Protein AF-A0A2G2Y0G0-F1 (afdb_monomer_lite)

Sequence (172 aa):
MKALLPSSSQIPPWLITRRHLCTCSTSYSGPYANVVFNGLVNCGKAIDFELKNPHVFNFLINSCVKAGRLNDAIDCFNGILERGIMPCVPIVNKLLKTLVRQDMIGVARDLYTDVVSRGIDSYDCGTVRILMSACVREGKMEESVKLFEEGGLSLMQDCIDFVFTLLVKSTI

Structure (mmCIF, N/CA/C/O backbone):
data_AF-A0A2G2Y0G0-F1
#
_entry.id   AF-A0A2G2Y0G0-F1
#
loop_
_atom_site.group_PDB
_atom_site.id
_atom_site.type_symbol
_atom_site.label_atom_id
_atom_site.label_alt_id
_atom_site.label_comp_id
_atom_site.label_asym_id
_atom_site.label_entity_id
_atom_site.label_seq_id
_atom_site.pdbx_PDB_ins_code
_atom_site.Cartn_x
_atom_site.Cartn_y
_atom_site.Cartn_z
_atom_site.occupancy
_atom_site.B_iso_or_equiv
_atom_site.auth_seq_id
_atom_site.auth_comp_id
_atom_site.auth_asym_id
_atom_site.auth_atom_id
_atom_site.pdbx_PDB_model_num
ATOM 1 N N . MET A 1 1 ? 36.759 29.460 -16.461 1.00 37.59 1 MET A N 1
ATOM 2 C CA . MET A 1 1 ? 36.534 28.032 -16.773 1.00 37.59 1 MET A CA 1
ATOM 3 C C . MET A 1 1 ? 35.056 27.708 -16.577 1.00 37.59 1 MET A C 1
ATOM 5 O O . MET A 1 1 ? 34.627 27.522 -15.448 1.00 37.59 1 MET A O 1
ATOM 9 N N . LYS A 1 2 ? 34.251 27.733 -17.650 1.00 38.47 2 LYS A N 1
ATOM 10 C CA . LYS A 1 2 ? 32.856 27.263 -17.617 1.00 38.47 2 LYS A CA 1
ATOM 11 C C . LYS A 1 2 ? 32.886 25.743 -17.767 1.00 38.47 2 LYS A C 1
ATOM 13 O O . LYS A 1 2 ? 33.335 25.256 -18.800 1.00 38.47 2 LYS A O 1
ATOM 18 N N . ALA A 1 3 ? 32.459 25.011 -16.742 1.00 41.34 3 ALA A N 1
ATOM 19 C CA . ALA A 1 3 ? 32.261 23.572 -16.848 1.00 41.34 3 ALA A CA 1
ATOM 20 C C . ALA A 1 3 ? 31.077 23.320 -17.793 1.00 41.34 3 ALA A C 1
ATOM 22 O O . ALA A 1 3 ? 29.938 23.669 -17.483 1.00 41.34 3 ALA A O 1
ATOM 23 N N . LEU A 1 4 ? 31.374 22.784 -18.975 1.00 44.28 4 LEU A N 1
ATOM 24 C CA . LEU A 1 4 ? 30.381 22.300 -19.926 1.00 44.28 4 LEU A CA 1
ATOM 25 C C . LEU A 1 4 ? 29.653 21.116 -19.277 1.00 44.28 4 LEU A C 1
ATOM 27 O O . LEU A 1 4 ? 30.275 20.111 -18.938 1.00 44.28 4 LEU A O 1
ATOM 31 N N . LEU A 1 5 ? 28.344 21.256 -19.066 1.00 46.81 5 LEU A N 1
ATOM 32 C CA . LEU A 1 5 ? 27.488 20.134 -18.684 1.00 46.81 5 LEU A CA 1
ATOM 33 C C . LEU A 1 5 ? 27.524 19.091 -19.818 1.00 46.81 5 LEU A C 1
ATOM 35 O O . LEU A 1 5 ? 27.413 19.484 -20.982 1.00 46.81 5 LEU A O 1
ATOM 39 N N . PRO A 1 6 ? 27.688 17.790 -19.517 1.00 41.22 6 PRO A N 1
ATOM 40 C CA . PRO A 1 6 ? 27.746 16.767 -20.551 1.00 41.22 6 PRO A CA 1
ATOM 41 C C . PRO A 1 6 ? 26.393 16.651 -21.261 1.00 41.22 6 PRO A C 1
ATOM 43 O O . PRO A 1 6 ? 25.331 16.777 -20.645 1.00 41.22 6 PRO A O 1
ATOM 46 N N . SER A 1 7 ? 26.450 16.424 -22.572 1.00 51.31 7 SER A N 1
ATOM 47 C CA . SER A 1 7 ? 25.297 16.202 -23.439 1.00 51.31 7 SER A CA 1
ATOM 48 C C . SER A 1 7 ? 24.452 15.014 -22.962 1.00 51.31 7 SER A C 1
ATOM 50 O O . SER A 1 7 ? 24.949 14.039 -22.394 1.00 51.31 7 SER A O 1
ATOM 52 N N . SER A 1 8 ? 23.143 15.101 -23.206 1.00 50.47 8 SER A N 1
ATOM 53 C CA . SER A 1 8 ? 22.085 14.191 -22.733 1.00 50.47 8 SER A CA 1
ATOM 54 C C . SER A 1 8 ? 22.250 12.710 -23.115 1.00 50.47 8 SER A C 1
ATOM 56 O O . SER A 1 8 ? 21.506 11.875 -22.610 1.00 50.47 8 SER A O 1
ATOM 58 N N . SER A 1 9 ? 23.229 12.366 -23.953 1.00 51.16 9 SER A N 1
ATOM 59 C CA . SER A 1 9 ? 23.526 11.015 -24.438 1.00 51.16 9 SER A CA 1
ATOM 60 C C . SER A 1 9 ? 24.576 10.239 -23.623 1.00 51.16 9 SER A C 1
ATOM 62 O O . SER A 1 9 ? 24.807 9.070 -23.917 1.00 51.16 9 SER A O 1
ATOM 64 N N . GLN A 1 10 ? 25.201 10.833 -22.595 1.00 53.47 10 GLN A N 1
ATOM 65 C CA . GLN A 1 10 ? 26.246 10.178 -21.775 1.00 53.47 10 GLN A CA 1
ATOM 66 C C . GLN A 1 10 ? 25.838 9.863 -20.330 1.00 53.47 10 GLN A C 1
ATOM 68 O O . GLN A 1 10 ? 26.645 9.354 -19.551 1.00 53.47 10 GLN A O 1
ATOM 73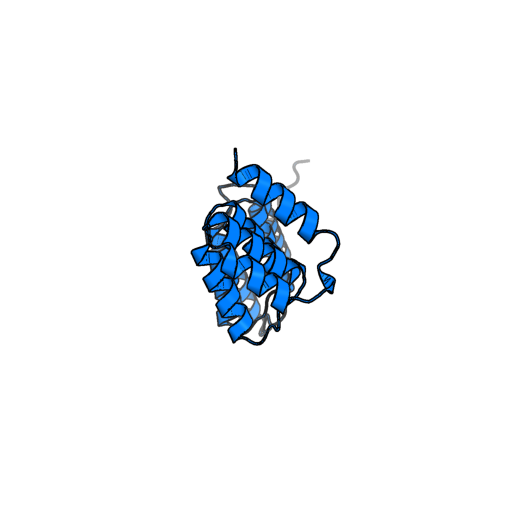 N N . ILE A 1 11 ? 24.603 10.164 -19.933 1.00 55.03 11 ILE A N 1
ATOM 74 C CA . ILE A 1 11 ? 24.155 9.913 -18.563 1.00 55.03 11 ILE A CA 1
ATOM 75 C C . ILE A 1 11 ? 23.748 8.433 -18.456 1.00 55.03 11 ILE A C 1
ATOM 77 O O . ILE A 1 11 ? 22.845 8.012 -19.180 1.00 55.03 11 ILE A O 1
ATOM 81 N N . PRO A 1 12 ? 24.369 7.632 -17.567 1.00 51.88 12 PRO A N 1
ATOM 82 C CA . PRO A 1 12 ? 24.016 6.226 -17.421 1.00 51.88 12 PRO A CA 1
ATOM 83 C C . PRO A 1 12 ? 22.522 6.065 -17.101 1.00 51.88 12 PRO A C 1
ATOM 85 O O . PRO A 1 12 ? 22.018 6.816 -16.256 1.00 51.88 12 PRO A O 1
ATOM 88 N N . PRO A 1 13 ? 21.815 5.074 -17.680 1.00 56.69 13 PRO A N 1
ATOM 89 C CA . PRO A 1 13 ? 20.386 4.873 -17.431 1.00 56.69 13 PRO A CA 1
ATOM 90 C C . PRO A 1 13 ? 20.042 4.779 -15.939 1.00 56.69 13 PRO A C 1
ATOM 92 O O . PRO A 1 13 ? 19.065 5.369 -15.491 1.00 56.69 13 PRO A O 1
ATOM 95 N N . TRP A 1 14 ? 20.896 4.145 -15.127 1.00 56.03 14 TRP A N 1
ATOM 96 C CA . TRP A 1 14 ? 20.713 4.071 -13.673 1.00 56.03 14 TRP A CA 1
ATOM 97 C C . TRP A 1 14 ? 20.802 5.438 -12.975 1.00 56.03 14 TRP A C 1
ATOM 99 O O . TRP A 1 14 ? 20.140 5.648 -11.963 1.00 56.03 14 TRP A O 1
ATOM 109 N N . LEU A 1 15 ? 21.576 6.391 -13.507 1.00 52.78 15 LEU A N 1
ATOM 110 C CA . LEU A 1 15 ? 21.726 7.739 -12.955 1.00 52.78 15 LEU A CA 1
ATOM 111 C C . LEU A 1 15 ? 20.541 8.638 -13.342 1.00 52.78 15 LEU A C 1
ATOM 113 O O . LEU A 1 15 ? 20.115 9.452 -12.523 1.00 52.78 15 LEU A O 1
ATOM 117 N N . ILE A 1 16 ? 19.981 8.445 -14.542 1.00 63.56 16 ILE A N 1
ATOM 118 C CA . ILE A 1 16 ? 18.713 9.050 -14.987 1.00 63.56 16 ILE A CA 1
ATOM 119 C C . ILE A 1 16 ? 17.571 8.533 -14.108 1.00 63.56 16 ILE A C 1
ATOM 121 O O . ILE A 1 16 ? 16.872 9.322 -13.474 1.00 63.56 16 ILE A O 1
ATOM 125 N N . THR A 1 17 ? 17.458 7.212 -13.965 1.00 60.56 17 THR A N 1
ATOM 126 C CA . THR A 1 17 ? 16.489 6.554 -13.081 1.00 60.56 17 THR A CA 1
ATOM 127 C C . THR A 1 17 ? 16.640 7.030 -11.638 1.00 60.56 17 THR A C 1
ATOM 129 O O . THR A 1 17 ? 15.653 7.413 -11.020 1.00 60.56 17 THR A O 1
ATOM 132 N N . ARG A 1 18 ? 17.866 7.121 -11.103 1.00 56.78 18 ARG A N 1
ATOM 133 C CA . ARG A 1 18 ? 18.123 7.662 -9.757 1.00 56.78 18 ARG A CA 1
ATOM 134 C C . ARG A 1 18 ? 17.698 9.125 -9.631 1.00 56.78 18 ARG A C 1
ATOM 136 O O 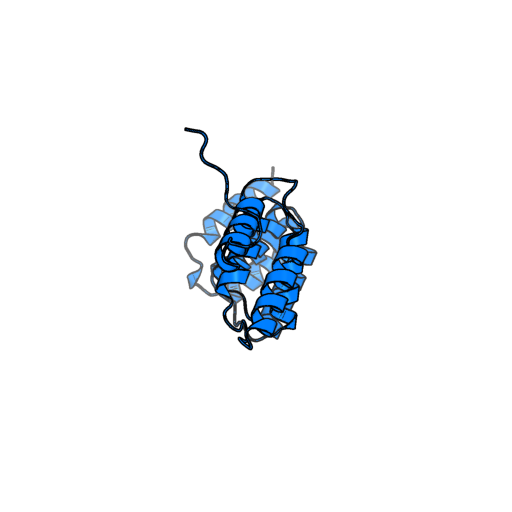. ARG A 1 18 ? 17.127 9.498 -8.613 1.00 56.78 18 ARG A O 1
ATOM 143 N N . ARG A 1 19 ? 17.941 9.955 -10.653 1.00 57.09 19 ARG A N 1
ATOM 144 C CA . ARG A 1 19 ? 17.485 11.355 -10.683 1.00 57.09 19 ARG A CA 1
ATOM 145 C C . ARG A 1 19 ? 15.960 11.452 -10.673 1.00 57.09 19 ARG A C 1
ATOM 147 O O . ARG A 1 19 ? 15.438 12.233 -9.886 1.00 57.09 19 ARG A O 1
ATOM 154 N N . HIS A 1 20 ? 15.262 10.644 -11.471 1.00 59.38 20 HIS A N 1
ATOM 155 C CA . HIS A 1 20 ? 13.795 10.598 -11.487 1.00 59.38 20 HIS A CA 1
ATOM 156 C C . HIS A 1 20 ? 13.202 10.048 -10.181 1.00 59.38 20 HIS A C 1
ATOM 158 O O . HIS A 1 20 ? 12.191 10.548 -9.691 1.00 59.38 20 HIS A O 1
ATOM 164 N N . LEU A 1 21 ? 13.858 9.060 -9.570 1.00 57.78 21 LEU A N 1
ATOM 165 C CA . LEU A 1 21 ? 13.495 8.546 -8.251 1.00 57.78 21 LEU A CA 1
ATOM 166 C C . LEU A 1 21 ? 13.687 9.613 -7.159 1.00 57.78 21 LEU A C 1
ATOM 168 O O . LEU A 1 21 ? 12.832 9.764 -6.290 1.00 57.78 21 LEU A O 1
ATOM 172 N N . CYS A 1 22 ? 14.760 10.407 -7.229 1.00 51.00 22 CYS A N 1
ATOM 173 C CA . CYS A 1 22 ? 14.981 11.535 -6.324 1.00 51.00 22 CYS A CA 1
ATOM 174 C C . CYS A 1 22 ? 13.983 12.683 -6.545 1.00 51.00 22 CYS A C 1
ATOM 176 O O . CYS A 1 22 ? 13.551 13.286 -5.567 1.00 51.00 22 CYS A O 1
ATOM 178 N N . THR A 1 23 ? 13.556 12.987 -7.773 1.00 52.78 23 THR A N 1
ATOM 179 C CA . THR A 1 23 ? 12.550 14.044 -8.000 1.00 52.78 23 THR A CA 1
ATOM 180 C C . THR A 1 23 ? 11.156 13.658 -7.503 1.00 52.78 23 THR A C 1
ATOM 182 O O . THR A 1 23 ? 10.407 14.537 -7.078 1.00 52.78 23 THR A O 1
ATOM 185 N N . CYS A 1 24 ? 10.832 12.360 -7.435 1.00 51.78 24 CYS A N 1
ATOM 186 C CA . CYS A 1 24 ? 9.621 11.870 -6.762 1.00 51.78 24 CYS A CA 1
ATOM 187 C C . CYS A 1 24 ? 9.619 12.143 -5.246 1.00 51.78 24 CYS A C 1
ATOM 189 O O . CYS A 1 24 ? 8.556 12.138 -4.633 1.00 51.78 24 CYS A O 1
ATOM 191 N N . SER A 1 25 ? 10.786 12.397 -4.642 1.00 49.31 25 SER A N 1
ATOM 192 C CA . SER A 1 25 ? 10.916 12.678 -3.207 1.00 49.31 25 SER A CA 1
ATOM 193 C C . SER A 1 25 ? 10.821 14.162 -2.832 1.00 49.31 25 SER A C 1
ATOM 195 O O . SER A 1 25 ? 10.740 14.465 -1.644 1.00 49.31 25 SER A O 1
ATOM 197 N N . THR A 1 26 ? 10.820 15.089 -3.803 1.00 49.81 26 THR A N 1
ATOM 198 C CA . THR A 1 26 ? 11.006 16.527 -3.517 1.00 49.81 26 THR A CA 1
ATOM 199 C C . THR A 1 26 ? 10.045 17.504 -4.202 1.00 49.81 26 THR A C 1
ATOM 201 O O . THR A 1 26 ? 10.183 18.700 -3.965 1.00 49.81 26 THR A O 1
ATOM 204 N N . SER A 1 27 ? 9.053 17.092 -5.008 1.00 47.66 27 SER A N 1
ATOM 205 C CA . SER A 1 27 ? 8.132 18.084 -5.608 1.00 47.66 27 SER A CA 1
ATOM 206 C C . SER A 1 27 ? 6.778 17.543 -6.085 1.00 47.66 27 SER A C 1
ATOM 208 O O . SER A 1 27 ? 6.685 16.456 -6.650 1.00 47.66 27 SER A O 1
ATOM 210 N N . TYR A 1 28 ? 5.741 18.378 -5.936 1.00 48.69 28 TYR A N 1
ATOM 211 C CA . TYR A 1 28 ? 4.369 18.212 -6.457 1.00 48.69 28 TYR A CA 1
ATOM 212 C C . TYR A 1 28 ? 4.304 18.134 -8.006 1.00 48.69 28 TYR A C 1
ATOM 214 O O . TYR A 1 28 ? 3.251 17.881 -8.574 1.00 48.69 28 TYR A O 1
ATOM 222 N N . SER A 1 29 ? 5.440 18.342 -8.689 1.00 52.75 29 SER A N 1
ATOM 223 C CA . SER A 1 29 ? 5.598 18.435 -10.151 1.00 52.75 29 SER A CA 1
ATOM 224 C C . SER A 1 29 ? 6.630 17.431 -10.713 1.00 52.75 29 SER A C 1
ATOM 226 O O . SER A 1 29 ? 7.165 17.625 -11.807 1.00 52.75 29 SER A O 1
ATOM 228 N N . GLY A 1 30 ? 6.975 16.376 -9.966 1.00 54.66 30 GLY A N 1
ATOM 229 C CA . GLY A 1 30 ? 7.774 15.265 -10.503 1.00 54.66 30 GLY A CA 1
ATOM 230 C C . GLY A 1 30 ? 6.984 14.439 -11.533 1.00 54.66 30 GLY A C 1
ATOM 231 O O . GLY A 1 30 ? 5.755 14.514 -11.543 1.00 54.66 30 GLY A O 1
ATOM 232 N N . PRO A 1 31 ? 7.641 13.625 -12.388 1.00 57.59 31 PRO A N 1
ATOM 233 C CA . PRO A 1 31 ? 6.924 12.733 -13.297 1.00 57.59 31 PRO A CA 1
ATOM 234 C C . PRO A 1 31 ? 5.937 11.850 -12.521 1.00 57.59 31 PRO A C 1
ATOM 236 O O . PRO A 1 31 ? 6.176 11.477 -11.362 1.00 57.59 31 PRO A O 1
ATOM 239 N N . TYR A 1 32 ? 4.804 11.543 -13.153 1.00 65.25 32 TYR A N 1
ATOM 240 C CA . TYR A 1 32 ? 3.818 10.618 -12.607 1.00 65.25 32 TYR A CA 1
ATOM 241 C C . TYR A 1 32 ? 4.507 9.297 -12.244 1.00 65.25 32 TYR A C 1
ATOM 243 O O . TYR A 1 32 ? 5.401 8.846 -12.969 1.00 65.25 32 TYR A O 1
ATOM 251 N N . ALA A 1 33 ? 4.186 8.713 -11.088 1.00 66.12 33 ALA A N 1
ATOM 252 C CA . ALA A 1 33 ? 4.941 7.552 -10.618 1.00 66.12 33 ALA A CA 1
ATOM 253 C C . ALA A 1 33 ? 4.798 6.373 -11.588 1.00 66.12 33 ALA A C 1
ATOM 255 O O . ALA A 1 33 ? 5.752 5.624 -11.776 1.00 66.12 33 ALA A O 1
ATOM 256 N N . ASN A 1 34 ? 3.677 6.305 -12.311 1.00 67.31 34 ASN A N 1
ATOM 257 C CA . ASN A 1 34 ? 3.458 5.400 -13.437 1.00 67.31 34 ASN A CA 1
ATOM 258 C C . ASN A 1 34 ? 4.489 5.565 -14.583 1.00 67.31 34 ASN A C 1
ATOM 260 O O . ASN A 1 34 ? 4.870 4.572 -15.191 1.00 67.31 34 ASN A O 1
ATOM 264 N N . VAL A 1 35 ? 4.996 6.769 -14.876 1.00 70.69 35 VAL A N 1
ATOM 265 C CA . VAL A 1 35 ? 6.021 7.012 -15.908 1.00 70.69 35 VAL A CA 1
ATOM 266 C C . VAL A 1 35 ? 7.352 6.430 -15.458 1.00 70.69 35 VAL A C 1
ATOM 268 O O . VAL A 1 35 ? 8.022 5.744 -16.228 1.00 70.69 35 VAL A O 1
ATOM 271 N N . VAL A 1 36 ? 7.721 6.654 -14.194 1.00 69.50 36 VAL A N 1
ATOM 272 C CA . VAL A 1 36 ? 8.939 6.075 -13.607 1.00 69.50 36 VAL A CA 1
ATOM 273 C C . VAL A 1 36 ? 8.810 4.557 -13.521 1.00 69.50 36 VAL A C 1
ATOM 275 O O . VAL A 1 36 ? 9.737 3.834 -13.873 1.00 69.50 36 VAL A O 1
ATOM 278 N N . PHE A 1 37 ? 7.640 4.071 -13.124 1.00 75.31 37 PHE A N 1
ATOM 279 C CA . PHE A 1 37 ? 7.302 2.660 -13.048 1.00 75.31 37 PHE A CA 1
ATOM 280 C C . PHE A 1 37 ? 7.393 1.964 -14.411 1.00 75.31 37 PHE A C 1
ATOM 282 O O . PHE A 1 37 ? 8.098 0.968 -14.551 1.00 75.31 37 PHE A O 1
ATOM 289 N N . ASN A 1 38 ? 6.742 2.511 -15.437 1.00 75.62 38 ASN A N 1
ATOM 290 C CA . ASN A 1 38 ? 6.777 1.977 -16.796 1.00 75.62 38 ASN A CA 1
ATOM 291 C C . ASN A 1 38 ? 8.182 2.070 -17.395 1.00 75.62 38 ASN A C 1
ATOM 293 O O . ASN A 1 38 ? 8.639 1.121 -18.028 1.00 75.62 38 ASN A O 1
ATOM 297 N N . GLY A 1 39 ? 8.899 3.167 -17.138 1.00 74.62 39 GLY A N 1
ATOM 298 C CA . GLY A 1 39 ? 10.298 3.324 -17.527 1.00 74.62 39 GLY A CA 1
ATOM 299 C C . GLY A 1 39 ? 11.187 2.235 -16.928 1.00 74.62 39 GLY A C 1
ATOM 300 O O . GLY A 1 39 ? 11.928 1.585 -17.658 1.00 74.62 39 GLY A O 1
ATOM 301 N N . LEU A 1 40 ? 11.065 1.969 -15.624 1.00 73.44 40 LEU A N 1
ATOM 302 C CA . LEU A 1 40 ? 11.799 0.896 -14.944 1.00 73.44 40 LEU A CA 1
ATOM 303 C C . LEU A 1 40 ? 11.537 -0.468 -15.582 1.00 73.44 40 LEU A C 1
ATOM 305 O O . LEU A 1 40 ? 12.465 -1.232 -15.827 1.00 73.44 40 LEU A O 1
ATOM 309 N N . VAL A 1 41 ? 10.281 -0.756 -15.890 1.00 73.50 41 VAL A N 1
ATOM 310 C CA . VAL A 1 41 ? 9.849 -2.055 -16.419 1.00 73.50 41 VAL A CA 1
ATOM 311 C C . VAL A 1 41 ? 10.335 -2.268 -17.834 1.00 73.50 41 VAL A C 1
ATOM 313 O O . VAL A 1 41 ? 10.838 -3.340 -18.159 1.00 73.50 41 VAL A O 1
ATOM 316 N N . ASN A 1 42 ? 10.214 -1.236 -18.664 1.00 74.12 42 ASN A N 1
ATOM 317 C CA . ASN A 1 42 ? 10.705 -1.260 -20.031 1.00 74.12 42 ASN A CA 1
ATOM 318 C C . ASN A 1 42 ? 12.230 -1.396 -20.054 1.00 74.12 42 ASN A C 1
ATOM 320 O O . ASN A 1 42 ? 12.747 -2.186 -20.837 1.00 74.12 42 ASN A O 1
ATOM 324 N N . CYS A 1 43 ? 12.940 -0.708 -19.151 1.00 66.94 43 CYS A N 1
ATOM 325 C CA . CYS A 1 43 ? 14.380 -0.884 -18.975 1.00 66.94 43 CYS A CA 1
ATOM 326 C C . CYS A 1 43 ? 14.736 -2.323 -18.585 1.00 66.94 43 CYS A C 1
ATOM 328 O O . CYS A 1 43 ? 15.642 -2.876 -19.190 1.00 66.94 43 CYS A O 1
ATOM 330 N N . GLY A 1 44 ? 14.023 -2.936 -17.630 1.00 66.06 44 GLY A N 1
ATOM 331 C CA . GLY A 1 44 ? 14.248 -4.332 -17.230 1.00 66.06 44 GLY A CA 1
ATOM 332 C C . GLY A 1 44 ? 14.062 -5.314 -18.389 1.00 66.06 44 GLY A C 1
ATOM 333 O O . GLY A 1 44 ? 14.940 -6.128 -18.657 1.00 66.06 44 GLY A O 1
ATOM 334 N N . LYS A 1 45 ? 12.973 -5.163 -19.153 1.00 70.69 45 LYS A N 1
ATOM 335 C CA . LYS A 1 45 ? 12.730 -5.963 -20.365 1.00 70.69 45 LYS A CA 1
ATOM 336 C C . LYS A 1 45 ? 13.824 -5.782 -21.421 1.00 70.69 45 LYS A C 1
ATOM 338 O O . LYS A 1 45 ? 14.240 -6.755 -22.033 1.00 70.69 45 LYS A O 1
ATOM 343 N N . ALA A 1 46 ? 14.298 -4.552 -21.634 1.00 67.44 46 ALA A N 1
ATOM 344 C CA . ALA A 1 46 ? 15.302 -4.243 -22.655 1.00 67.44 46 ALA A CA 1
ATOM 345 C C . ALA A 1 46 ? 16.683 -4.863 -22.379 1.00 67.44 46 ALA A C 1
ATOM 347 O O . ALA A 1 46 ? 17.472 -5.018 -23.306 1.00 67.44 46 ALA A O 1
ATOM 348 N N . ILE A 1 47 ? 16.976 -5.208 -21.123 1.00 68.94 47 ILE A N 1
ATOM 349 C CA . ILE A 1 47 ? 18.224 -5.870 -20.716 1.00 68.94 47 ILE A CA 1
ATOM 350 C C . ILE A 1 47 ? 18.022 -7.361 -20.391 1.00 68.94 47 ILE A C 1
ATOM 352 O O . ILE A 1 47 ? 18.885 -7.954 -19.751 1.00 68.94 47 ILE A O 1
ATOM 356 N N . ASP A 1 48 ? 16.881 -7.938 -20.793 1.00 60.59 48 ASP A N 1
ATOM 357 C CA . ASP A 1 48 ? 16.454 -9.318 -20.496 1.00 60.59 48 ASP A CA 1
ATOM 358 C C . ASP A 1 48 ? 16.553 -9.678 -18.999 1.00 60.59 48 ASP A C 1
ATOM 360 O O . ASP A 1 48 ? 16.837 -10.804 -18.594 1.00 60.59 48 ASP A O 1
ATOM 364 N N . PHE A 1 49 ? 16.346 -8.671 -18.144 1.00 60.88 49 PHE A N 1
ATOM 365 C CA . PHE A 1 49 ? 16.393 -8.798 -16.696 1.00 60.88 49 PHE A CA 1
ATOM 366 C C . PHE A 1 49 ? 14.978 -8.679 -16.148 1.00 60.88 49 PHE A C 1
ATOM 368 O O . PHE A 1 49 ? 14.399 -7.589 -16.063 1.00 60.88 49 PHE A O 1
ATOM 375 N N . GLU A 1 50 ? 14.409 -9.806 -15.732 1.00 60.75 50 GLU A N 1
ATOM 376 C CA . GLU A 1 50 ? 13.155 -9.786 -14.994 1.00 60.75 50 GLU A CA 1
ATOM 377 C C . GLU A 1 50 ? 13.367 -9.064 -13.658 1.00 60.75 50 GLU A C 1
ATOM 379 O O . GLU A 1 50 ? 14.058 -9.548 -12.758 1.00 60.75 50 GLU A O 1
ATOM 384 N N . LEU A 1 51 ? 12.739 -7.895 -13.510 1.00 65.62 51 LEU A N 1
ATOM 385 C CA . LEU A 1 51 ? 12.669 -7.140 -12.259 1.00 65.62 51 LEU A CA 1
ATOM 386 C C . LEU A 1 51 ? 11.787 -7.880 -11.238 1.00 65.62 51 LEU A C 1
ATOM 388 O O . LEU A 1 51 ? 10.734 -7.392 -10.853 1.00 65.62 51 LEU A O 1
ATOM 392 N N . LYS A 1 52 ? 12.211 -9.065 -10.790 1.00 67.88 52 LYS A N 1
ATOM 393 C CA . LYS A 1 52 ? 11.535 -9.852 -9.744 1.00 67.88 52 LYS A CA 1
ATOM 394 C C . LYS A 1 52 ? 11.749 -9.279 -8.347 1.00 67.88 52 LYS A C 1
ATOM 396 O O . LYS A 1 52 ? 11.035 -9.632 -7.415 1.00 67.88 52 LYS A O 1
ATOM 401 N N . ASN A 1 53 ? 12.748 -8.411 -8.183 1.00 75.06 53 ASN A N 1
ATOM 402 C CA . ASN A 1 53 ? 13.086 -7.845 -6.888 1.00 75.06 53 ASN A CA 1
ATOM 403 C C . ASN A 1 53 ? 12.213 -6.607 -6.571 1.00 75.06 53 ASN A C 1
ATOM 405 O O . ASN A 1 53 ? 12.248 -5.629 -7.326 1.00 75.06 53 ASN A O 1
ATOM 409 N N . PRO A 1 54 ? 11.493 -6.586 -5.432 1.00 81.38 54 PRO A N 1
ATOM 410 C CA . PRO A 1 54 ? 10.595 -5.490 -5.091 1.00 81.38 54 PRO A CA 1
ATOM 411 C C . PRO A 1 54 ? 11.312 -4.216 -4.618 1.00 81.38 54 PRO A C 1
ATOM 413 O O . PRO A 1 54 ? 10.656 -3.191 -4.478 1.00 81.38 54 PRO A O 1
ATOM 416 N N . HIS A 1 55 ? 12.628 -4.213 -4.356 1.00 82.75 55 HIS A N 1
ATOM 417 C CA . HIS A 1 55 ? 13.328 -3.086 -3.714 1.00 82.75 55 HIS A CA 1
ATOM 418 C C . HIS A 1 55 ? 13.144 -1.739 -4.423 1.00 82.75 55 HIS A C 1
ATOM 420 O O . HIS A 1 55 ? 12.895 -0.731 -3.759 1.00 82.75 55 HIS A O 1
ATOM 426 N N . VAL A 1 56 ? 13.245 -1.706 -5.753 1.00 79.19 56 VAL A N 1
ATOM 427 C CA . VAL A 1 56 ? 13.120 -0.453 -6.517 1.00 79.19 56 VAL A CA 1
ATOM 428 C C . VAL A 1 56 ? 11.685 0.077 -6.457 1.00 79.19 56 VAL A C 1
ATOM 430 O O . VAL A 1 56 ? 11.466 1.275 -6.278 1.00 79.19 56 VAL A O 1
ATOM 433 N N . PHE A 1 57 ? 10.702 -0.818 -6.521 1.00 83.75 57 PHE A N 1
ATOM 434 C CA . PHE A 1 57 ? 9.290 -0.464 -6.416 1.00 83.75 57 PHE A CA 1
ATOM 435 C C . PHE A 1 57 ? 8.898 -0.064 -4.991 1.00 83.75 57 PHE A C 1
ATOM 437 O O . PHE A 1 57 ? 8.222 0.940 -4.801 1.00 83.75 57 PHE A O 1
ATOM 444 N N . ASN A 1 58 ? 9.410 -0.767 -3.981 1.00 85.75 58 ASN A N 1
ATOM 445 C CA . ASN A 1 58 ? 9.283 -0.412 -2.569 1.00 85.75 58 ASN A CA 1
ATOM 446 C C . ASN A 1 58 ? 9.810 1.005 -2.305 1.00 85.75 58 ASN A C 1
ATOM 448 O O . ASN A 1 58 ? 9.179 1.782 -1.587 1.00 85.75 58 ASN A O 1
ATOM 452 N N . PHE A 1 59 ? 10.948 1.367 -2.909 1.00 85.12 59 PHE A N 1
ATOM 453 C CA . PHE A 1 59 ? 11.486 2.724 -2.831 1.00 85.12 59 PHE A CA 1
ATOM 454 C C . PHE A 1 59 ? 10.557 3.748 -3.495 1.00 85.12 59 PHE A C 1
ATOM 456 O O . PHE A 1 59 ? 10.311 4.809 -2.914 1.00 85.12 59 PHE A O 1
ATOM 463 N N . LEU A 1 60 ? 10.025 3.438 -4.681 1.00 83.75 60 LEU A N 1
ATOM 464 C CA . LEU A 1 60 ? 9.093 4.309 -5.398 1.00 83.75 60 LEU A CA 1
ATOM 465 C C . LEU A 1 60 ? 7.809 4.543 -4.588 1.00 83.75 60 LEU A C 1
ATOM 467 O O . LEU A 1 60 ? 7.480 5.692 -4.303 1.00 83.75 60 LEU A O 1
ATOM 471 N N . ILE A 1 61 ? 7.163 3.474 -4.110 1.00 88.19 61 ILE A N 1
ATOM 472 C CA . ILE A 1 61 ? 5.956 3.538 -3.270 1.00 88.19 61 ILE A CA 1
ATOM 473 C C . ILE A 1 61 ? 6.227 4.366 -2.012 1.00 88.19 61 ILE A C 1
ATOM 475 O O . ILE A 1 61 ? 5.491 5.303 -1.710 1.00 88.19 61 ILE A O 1
ATOM 479 N N . ASN A 1 62 ? 7.323 4.091 -1.296 1.00 87.06 62 ASN A N 1
ATOM 480 C CA . ASN A 1 62 ? 7.698 4.852 -0.101 1.00 87.06 62 ASN A CA 1
ATOM 481 C C . ASN A 1 62 ? 7.872 6.348 -0.391 1.00 87.06 62 ASN A C 1
ATOM 483 O O . ASN A 1 62 ? 7.523 7.186 0.442 1.00 87.06 62 ASN A O 1
ATOM 487 N N . SER A 1 63 ? 8.444 6.676 -1.549 1.00 85.44 63 SER A N 1
ATOM 488 C CA . SER A 1 63 ? 8.684 8.056 -1.965 1.00 85.44 63 SER A CA 1
ATOM 489 C C . SER A 1 63 ? 7.370 8.765 -2.279 1.00 85.44 63 SER A C 1
ATOM 491 O O . SER A 1 63 ? 7.144 9.854 -1.758 1.00 85.44 63 SER A O 1
ATOM 493 N N . CYS A 1 64 ? 6.464 8.118 -3.017 1.00 85.06 64 CYS A N 1
ATOM 494 C CA . CYS A 1 64 ? 5.118 8.628 -3.289 1.00 85.06 64 CYS A CA 1
ATOM 495 C C . CYS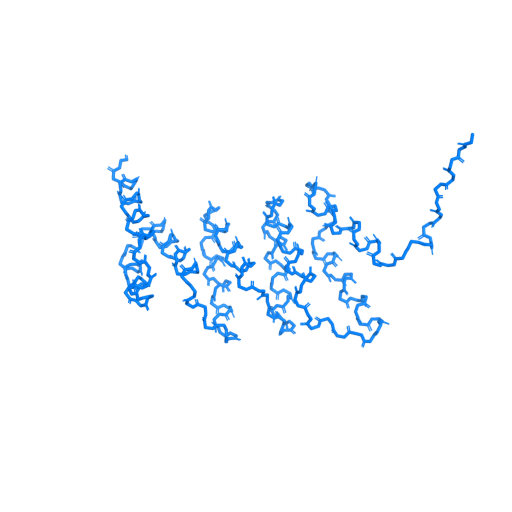 A 1 64 ? 4.319 8.855 -1.998 1.00 85.06 64 CYS A C 1
ATOM 497 O O . CYS A 1 64 ? 3.761 9.934 -1.805 1.00 85.06 64 CYS A O 1
ATOM 499 N N . VAL A 1 65 ? 4.350 7.896 -1.062 1.00 88.69 65 VAL A N 1
ATOM 500 C CA . VAL A 1 65 ? 3.704 8.028 0.256 1.00 88.69 65 VAL A CA 1
ATOM 501 C C . VAL A 1 65 ? 4.271 9.215 1.038 1.00 88.69 65 VAL A C 1
ATOM 503 O O . VAL A 1 65 ? 3.510 9.999 1.599 1.00 88.69 65 VAL A O 1
ATOM 506 N N . LYS A 1 66 ? 5.601 9.390 1.069 1.00 86.62 66 LYS A N 1
ATOM 507 C CA . LYS A 1 66 ? 6.241 10.540 1.737 1.00 86.62 66 LYS A CA 1
ATOM 508 C C . LYS A 1 66 ? 5.873 11.877 1.092 1.00 86.62 66 LYS A C 1
ATOM 510 O O . LYS A 1 66 ? 5.779 12.870 1.802 1.00 86.62 66 LYS A O 1
ATOM 515 N N . ALA A 1 67 ? 5.669 11.895 -0.222 1.00 82.44 67 ALA A N 1
ATOM 516 C CA . ALA A 1 67 ? 5.271 13.079 -0.973 1.00 82.44 67 ALA A CA 1
ATOM 517 C C . ALA A 1 67 ? 3.758 13.374 -0.901 1.00 82.44 67 ALA A C 1
ATOM 519 O O . ALA A 1 67 ? 3.302 14.323 -1.531 1.00 82.44 67 ALA A O 1
ATOM 520 N N . GLY A 1 68 ? 2.967 12.558 -0.188 1.00 85.56 68 GLY A N 1
ATOM 521 C CA . GLY A 1 68 ? 1.504 12.689 -0.135 1.00 85.56 68 GLY A CA 1
ATOM 522 C C . GLY A 1 68 ? 0.799 12.315 -1.445 1.00 85.56 68 GLY A C 1
ATOM 523 O O . GLY A 1 68 ? -0.406 12.509 -1.580 1.00 85.56 68 GLY A O 1
ATOM 524 N N . ARG A 1 69 ? 1.529 11.753 -2.411 1.00 84.75 69 ARG A N 1
ATOM 525 C CA . ARG A 1 69 ? 1.014 11.324 -3.713 1.00 84.75 69 ARG A CA 1
ATOM 526 C C . ARG A 1 69 ? 0.425 9.921 -3.593 1.00 84.75 69 ARG A C 1
ATOM 528 O O . ARG A 1 69 ? 1.028 8.942 -4.028 1.00 84.75 69 ARG A O 1
ATOM 535 N N . LEU A 1 70 ? -0.719 9.813 -2.921 1.00 89.62 70 LEU A N 1
ATOM 536 C CA . LEU A 1 70 ? -1.292 8.514 -2.556 1.00 89.62 70 LEU A CA 1
ATOM 537 C C . LEU A 1 70 ? -1.823 7.732 -3.755 1.00 89.62 70 LEU A C 1
ATOM 539 O O . LEU A 1 70 ? -1.549 6.541 -3.833 1.00 89.62 70 LEU A O 1
ATOM 543 N N . ASN A 1 71 ? -2.472 8.391 -4.717 1.00 88.38 71 ASN A N 1
ATOM 544 C CA . ASN A 1 71 ? -2.943 7.730 -5.942 1.00 88.38 71 ASN A CA 1
ATOM 545 C C . ASN A 1 71 ? -1.777 7.099 -6.714 1.00 88.38 71 ASN A C 1
ATOM 547 O O . ASN A 1 71 ? -1.806 5.919 -7.028 1.00 88.38 71 ASN A O 1
ATOM 551 N N . ASP A 1 72 ? -0.684 7.845 -6.886 1.00 85.69 72 ASP A N 1
ATOM 552 C CA . ASP A 1 72 ? 0.543 7.330 -7.497 1.00 85.69 72 ASP A CA 1
ATOM 553 C C . ASP A 1 72 ? 1.142 6.134 -6.733 1.00 85.69 72 ASP A C 1
ATOM 555 O O . ASP A 1 72 ? 1.681 5.207 -7.340 1.00 85.69 72 ASP A O 1
ATOM 559 N N . ALA A 1 73 ? 1.084 6.158 -5.396 1.00 88.88 73 ALA A N 1
ATOM 560 C CA . ALA A 1 73 ? 1.556 5.054 -4.565 1.00 88.88 73 ALA A CA 1
ATOM 561 C C . ALA A 1 73 ? 0.686 3.798 -4.737 1.00 88.88 73 ALA A C 1
ATOM 563 O O . ALA A 1 73 ? 1.237 2.701 -4.814 1.00 88.88 73 ALA A O 1
ATOM 564 N N . ILE A 1 74 ? -0.637 3.971 -4.820 1.00 90.75 74 ILE A N 1
ATOM 565 C CA . ILE A 1 74 ? -1.615 2.905 -5.075 1.00 90.75 74 ILE A CA 1
ATOM 566 C C . ILE A 1 74 ? -1.395 2.312 -6.471 1.00 90.75 74 ILE A C 1
ATOM 568 O O . ILE A 1 74 ? -1.261 1.100 -6.597 1.00 90.75 74 ILE A O 1
ATOM 572 N N . ASP A 1 75 ? -1.250 3.145 -7.502 1.00 89.00 75 ASP A N 1
ATOM 573 C CA . ASP A 1 75 ? -1.012 2.689 -8.877 1.00 89.00 75 ASP A CA 1
ATOM 574 C C . ASP A 1 75 ? 0.277 1.863 -8.984 1.00 89.00 75 ASP A C 1
ATOM 576 O O . ASP A 1 75 ? 0.308 0.797 -9.602 1.00 89.00 75 ASP A O 1
ATOM 580 N N . CYS A 1 76 ? 1.355 2.323 -8.339 1.00 87.81 76 CYS A N 1
ATOM 581 C CA . CYS A 1 76 ? 2.615 1.580 -8.298 1.00 87.81 76 CYS A CA 1
ATOM 582 C C . CYS A 1 76 ? 2.479 0.250 -7.555 1.00 87.81 76 CYS A C 1
ATOM 584 O O . CYS A 1 76 ? 3.094 -0.738 -7.954 1.00 87.81 76 CYS A O 1
ATOM 586 N N . PHE A 1 77 ? 1.709 0.237 -6.467 1.00 89.44 77 PHE A N 1
ATOM 587 C CA . PHE A 1 77 ? 1.446 -0.953 -5.672 1.00 89.44 77 PHE A CA 1
ATOM 588 C C . PHE A 1 77 ? 0.641 -1.995 -6.462 1.00 89.44 77 PHE A C 1
ATOM 590 O O . PHE A 1 77 ? 1.045 -3.153 -6.548 1.00 89.44 77 PHE A O 1
ATOM 597 N N . ASN A 1 78 ? -0.436 -1.580 -7.123 1.00 88.94 78 ASN A N 1
ATOM 598 C CA . ASN A 1 78 ? -1.244 -2.467 -7.957 1.00 88.94 78 ASN A CA 1
ATOM 599 C C . ASN A 1 78 ? -0.421 -3.017 -9.123 1.00 88.94 78 ASN A C 1
ATOM 601 O O . ASN A 1 78 ? -0.389 -4.226 -9.348 1.00 88.94 78 ASN A O 1
ATOM 605 N N . GLY A 1 79 ? 0.358 -2.160 -9.788 1.00 86.19 79 GLY A N 1
ATOM 606 C CA . GLY A 1 79 ? 1.195 -2.580 -10.905 1.00 86.19 79 GLY A CA 1
ATOM 607 C C . GLY A 1 79 ? 2.273 -3.608 -10.530 1.00 86.19 79 GLY A C 1
ATOM 608 O O . GLY A 1 79 ? 2.672 -4.402 -11.386 1.00 86.19 79 GLY A O 1
ATOM 609 N N . ILE A 1 80 ? 2.809 -3.601 -9.298 1.00 86.06 80 ILE A N 1
ATOM 610 C CA . ILE A 1 80 ? 3.738 -4.667 -8.872 1.00 86.06 80 ILE A CA 1
ATOM 611 C C . ILE A 1 80 ? 3.006 -5.963 -8.549 1.00 86.06 80 ILE A C 1
ATOM 613 O O . ILE A 1 80 ? 3.486 -7.028 -8.943 1.00 86.06 80 ILE A O 1
ATOM 617 N N . LEU A 1 81 ? 1.835 -5.882 -7.913 1.00 85.69 81 LEU A N 1
ATOM 618 C CA . LEU A 1 81 ? 1.021 -7.055 -7.609 1.00 85.69 81 LEU A CA 1
ATOM 619 C C . LEU A 1 81 ? 0.530 -7.750 -8.883 1.00 85.69 81 LEU A C 1
ATOM 621 O O . LEU A 1 81 ? 0.600 -8.975 -8.977 1.00 85.69 81 LEU A O 1
ATOM 625 N N . GLU A 1 82 ? 0.105 -7.001 -9.901 1.00 85.81 82 GLU A N 1
ATOM 626 C CA . GLU A 1 82 ? -0.269 -7.532 -11.222 1.00 85.81 82 GLU A CA 1
ATOM 627 C C . GLU A 1 82 ? 0.856 -8.340 -11.881 1.00 85.81 82 GLU A C 1
ATOM 629 O O . GLU A 1 82 ? 0.600 -9.268 -12.643 1.00 85.81 82 GLU A O 1
ATOM 634 N N . ARG A 1 83 ? 2.113 -8.032 -11.551 1.00 82.31 83 ARG A N 1
ATOM 635 C CA . ARG A 1 83 ? 3.291 -8.760 -12.043 1.00 82.31 83 ARG A CA 1
ATOM 636 C C . ARG A 1 83 ? 3.728 -9.909 -11.143 1.00 82.31 83 ARG A C 1
ATOM 638 O O . ARG A 1 83 ? 4.791 -10.480 -11.368 1.00 82.31 83 ARG A O 1
ATOM 645 N N . GLY A 1 84 ? 2.949 -10.220 -10.111 1.00 82.62 84 GLY A N 1
ATOM 646 C CA . GLY A 1 84 ? 3.293 -11.235 -9.119 1.00 82.62 84 GLY A CA 1
ATOM 647 C C . GLY A 1 84 ? 4.487 -10.852 -8.242 1.00 82.62 84 GLY A C 1
ATOM 648 O O . GLY A 1 84 ? 5.080 -11.723 -7.613 1.00 82.62 84 GLY A O 1
ATOM 649 N N . ILE A 1 85 ? 4.867 -9.570 -8.203 1.00 84.50 85 ILE A N 1
ATOM 650 C CA . ILE A 1 85 ? 5.971 -9.083 -7.374 1.00 84.50 85 ILE A CA 1
ATOM 651 C C . ILE A 1 85 ? 5.393 -8.593 -6.054 1.00 84.50 85 ILE A C 1
ATOM 653 O O . ILE A 1 85 ? 4.609 -7.645 -6.020 1.00 84.50 85 ILE A O 1
ATOM 657 N N . MET A 1 86 ? 5.832 -9.209 -4.960 1.00 83.75 86 MET A N 1
ATOM 658 C CA . MET A 1 86 ? 5.326 -8.873 -3.639 1.00 83.75 86 MET A CA 1
ATOM 659 C C . MET A 1 86 ? 6.110 -7.707 -3.010 1.00 83.75 86 MET A C 1
ATOM 661 O O . MET A 1 86 ? 7.324 -7.832 -2.808 1.00 83.75 86 MET A O 1
ATOM 665 N N . PRO A 1 87 ? 5.467 -6.571 -2.677 1.00 84.88 87 PRO A N 1
ATOM 666 C CA . PRO A 1 87 ? 6.107 -5.522 -1.889 1.00 84.88 87 PRO A CA 1
ATOM 667 C C . PRO A 1 87 ? 6.476 -6.016 -0.487 1.00 84.88 87 PRO A C 1
ATOM 669 O O . PRO A 1 87 ? 5.894 -6.960 0.040 1.00 84.88 87 PRO A O 1
ATOM 672 N N . CYS A 1 88 ? 7.450 -5.362 0.151 1.00 86.19 88 CYS A N 1
ATOM 673 C CA . CYS A 1 88 ? 7.830 -5.759 1.505 1.00 86.19 88 CYS A CA 1
ATOM 674 C C . CYS A 1 88 ? 6.812 -5.257 2.539 1.00 86.19 88 CYS A C 1
ATOM 676 O O . CYS A 1 88 ? 6.320 -4.129 2.446 1.00 86.19 88 CYS A O 1
ATOM 678 N N . VAL A 1 89 ? 6.557 -6.070 3.567 1.00 85.19 89 VAL A N 1
ATOM 679 C CA . VAL A 1 89 ? 5.571 -5.794 4.629 1.00 85.19 89 VAL A CA 1
ATOM 680 C C . VAL A 1 89 ? 5.700 -4.385 5.238 1.00 85.19 89 VAL A C 1
ATOM 682 O O . VAL A 1 89 ? 4.682 -3.700 5.349 1.00 85.19 89 VAL A O 1
ATOM 685 N N . PRO A 1 90 ? 6.907 -3.848 5.532 1.00 86.88 90 PRO A N 1
ATOM 686 C CA . PRO A 1 90 ? 7.030 -2.482 6.050 1.00 86.88 90 PRO A CA 1
ATOM 687 C C . PRO A 1 90 ? 6.471 -1.397 5.117 1.00 86.88 90 PRO A C 1
ATOM 689 O O . PRO A 1 90 ? 5.969 -0.376 5.590 1.00 86.88 90 PRO A O 1
ATOM 692 N N . ILE A 1 91 ? 6.557 -1.592 3.797 1.00 88.25 91 ILE A N 1
ATOM 693 C CA . ILE A 1 91 ? 6.009 -0.657 2.808 1.00 88.25 91 ILE A CA 1
ATOM 694 C C . ILE A 1 91 ? 4.493 -0.774 2.732 1.00 88.25 91 ILE A C 1
ATOM 696 O O . ILE A 1 91 ? 3.826 0.262 2.731 1.00 88.25 91 ILE A O 1
ATOM 700 N N . VAL A 1 92 ? 3.959 -1.999 2.757 1.00 88.88 92 VAL A N 1
ATOM 701 C CA . VAL A 1 92 ? 2.511 -2.245 2.825 1.00 88.88 92 VAL A CA 1
ATOM 702 C C . VAL A 1 92 ? 1.921 -1.573 4.066 1.00 88.88 92 VAL A C 1
ATOM 704 O O . VAL A 1 92 ? 1.047 -0.718 3.948 1.00 88.88 92 VAL A O 1
ATOM 707 N N . ASN A 1 93 ? 2.487 -1.839 5.247 1.00 89.19 93 ASN A N 1
ATOM 708 C CA . ASN A 1 93 ? 2.053 -1.238 6.510 1.00 89.19 93 ASN A CA 1
ATOM 709 C C . ASN A 1 93 ? 2.113 0.289 6.477 1.00 89.19 93 ASN A C 1
ATOM 711 O O . ASN A 1 93 ? 1.224 0.975 6.982 1.00 89.19 93 ASN A O 1
ATOM 715 N N . LYS A 1 94 ? 3.152 0.859 5.861 1.00 91.19 94 LYS A N 1
ATOM 716 C CA . LYS A 1 94 ? 3.264 2.311 5.740 1.00 91.19 94 LYS A CA 1
ATOM 717 C C . LYS A 1 94 ? 2.183 2.905 4.834 1.00 91.19 94 LYS A C 1
ATOM 719 O O . LYS A 1 94 ? 1.619 3.944 5.190 1.00 91.19 94 LYS A O 1
ATOM 724 N N . LEU A 1 95 ? 1.904 2.278 3.691 1.00 92.12 95 LEU A N 1
ATOM 725 C CA . LEU A 1 95 ? 0.847 2.703 2.773 1.00 92.12 95 LEU A CA 1
ATOM 726 C C . LEU A 1 95 ? -0.528 2.605 3.448 1.00 92.12 95 LEU A C 1
ATOM 728 O O . LEU A 1 95 ? -1.211 3.622 3.549 1.00 92.12 95 LEU A O 1
ATOM 732 N N . LEU A 1 96 ? -0.870 1.446 4.024 1.00 91.56 96 LEU A N 1
ATOM 733 C CA . LEU A 1 96 ? -2.128 1.220 4.748 1.00 91.56 96 LEU A CA 1
ATOM 734 C C . LEU A 1 96 ? -2.338 2.242 5.870 1.00 91.56 96 LEU A C 1
ATOM 736 O O . LEU A 1 96 ? -3.368 2.909 5.931 1.00 91.56 96 LEU A O 1
ATOM 740 N N . LYS A 1 97 ? -1.324 2.449 6.720 1.00 90.00 97 LYS A N 1
ATOM 741 C CA . LYS A 1 97 ? -1.383 3.437 7.807 1.00 90.00 97 LYS A CA 1
ATOM 742 C C . LYS A 1 97 ? -1.644 4.850 7.295 1.00 90.00 97 LYS A C 1
ATOM 744 O O . LYS A 1 97 ? -2.284 5.643 7.982 1.00 90.00 97 LYS A O 1
ATOM 749 N N . THR A 1 98 ? -1.110 5.191 6.125 1.00 92.25 98 THR A N 1
ATOM 750 C CA . THR A 1 98 ? -1.271 6.526 5.542 1.00 92.25 98 THR A CA 1
ATOM 751 C C . THR A 1 98 ? -2.664 6.695 4.942 1.00 92.25 98 THR A C 1
ATOM 753 O O . THR A 1 98 ? -3.284 7.724 5.186 1.00 92.25 98 THR A O 1
ATOM 756 N N . LEU A 1 99 ? -3.190 5.676 4.260 1.00 91.25 99 LEU A N 1
ATOM 757 C CA . LEU A 1 99 ? -4.558 5.666 3.731 1.00 91.25 99 LEU A CA 1
ATOM 758 C C . LEU A 1 99 ? -5.598 5.782 4.849 1.00 91.25 99 LEU A C 1
ATOM 760 O O . LEU A 1 99 ? -6.458 6.656 4.791 1.00 91.25 99 LEU A O 1
ATOM 764 N N . VAL A 1 100 ? -5.453 4.998 5.923 1.00 88.94 100 VAL A N 1
ATOM 765 C CA . VAL A 1 100 ? -6.335 5.084 7.100 1.00 88.94 100 VAL A CA 1
ATOM 766 C C . VAL A 1 100 ? -6.271 6.470 7.746 1.00 88.94 100 VAL A C 1
ATOM 768 O O . VAL A 1 100 ? -7.292 6.992 8.173 1.00 88.94 100 VAL A O 1
ATOM 771 N N . ARG A 1 101 ? -5.098 7.113 7.802 1.00 87.44 101 ARG A N 1
ATOM 772 C CA . ARG A 1 101 ? -4.968 8.485 8.332 1.00 87.44 101 ARG A CA 1
ATOM 773 C C . ARG A 1 101 ? -5.624 9.550 7.455 1.00 87.44 101 ARG A C 1
ATOM 775 O O . ARG A 1 101 ? -6.001 10.586 7.988 1.00 87.44 101 ARG A O 1
ATOM 782 N N . GLN A 1 102 ? -5.719 9.311 6.151 1.00 87.81 102 GLN A N 1
ATOM 783 C CA . GLN A 1 102 ? -6.356 10.206 5.180 1.00 87.81 102 GLN A CA 1
ATOM 784 C C . GLN A 1 102 ? -7.827 9.849 4.930 1.00 87.81 102 GLN A C 1
ATOM 786 O O . GLN A 1 102 ? -8.404 10.292 3.946 1.00 87.81 102 GLN A O 1
ATOM 791 N N . ASP A 1 103 ? -8.425 9.030 5.798 1.00 86.19 103 ASP A N 1
ATOM 792 C CA . ASP A 1 103 ? -9.819 8.590 5.695 1.00 86.19 103 ASP A CA 1
ATOM 793 C C . ASP A 1 103 ? -10.162 7.752 4.452 1.00 86.19 103 ASP A C 1
ATOM 795 O O . ASP A 1 103 ? -11.320 7.470 4.168 1.00 86.19 103 ASP A O 1
ATOM 799 N N . MET A 1 104 ? -9.146 7.255 3.746 1.00 89.31 104 MET A N 1
ATOM 800 C CA . MET A 1 104 ? -9.293 6.375 2.584 1.00 89.31 104 MET A CA 1
ATOM 801 C C . MET A 1 104 ? -9.393 4.906 3.021 1.00 89.31 104 MET A C 1
ATOM 803 O O . MET A 1 104 ? -8.623 4.053 2.575 1.00 89.31 104 MET A O 1
ATOM 807 N N . ILE A 1 105 ? -10.304 4.608 3.950 1.00 88.12 105 ILE A N 1
ATOM 808 C CA . ILE A 1 105 ? -10.365 3.299 4.618 1.00 88.12 105 ILE A CA 1
ATOM 809 C C . ILE A 1 105 ? -10.781 2.177 3.660 1.00 88.12 105 ILE A C 1
ATOM 811 O O . ILE A 1 105 ? -10.173 1.109 3.698 1.00 88.12 105 ILE A O 1
ATOM 815 N N . GLY A 1 106 ? -11.755 2.418 2.775 1.00 89.06 106 GLY A N 1
ATOM 816 C CA . GLY A 1 106 ? -12.176 1.431 1.770 1.00 89.06 106 GLY A CA 1
ATOM 817 C C . GLY A 1 106 ? -11.002 0.968 0.904 1.00 89.06 106 GLY A C 1
ATOM 818 O O . GLY A 1 106 ? -10.694 -0.217 0.865 1.00 89.06 106 GLY A O 1
ATOM 819 N N . VAL A 1 107 ? -10.242 1.924 0.359 1.00 90.25 107 VAL A N 1
ATOM 820 C CA . VAL A 1 107 ? -9.032 1.643 -0.431 1.00 90.25 107 VAL A CA 1
ATOM 821 C C . VAL A 1 107 ? -7.999 0.854 0.381 1.00 90.25 107 VAL A C 1
ATOM 823 O O . VAL A 1 107 ? -7.373 -0.065 -0.135 1.00 90.25 107 VAL A O 1
ATOM 826 N N . ALA A 1 108 ? -7.816 1.178 1.665 1.00 89.44 108 ALA A N 1
ATOM 827 C CA . ALA A 1 108 ? -6.904 0.430 2.527 1.00 89.44 108 ALA A CA 1
ATOM 828 C C . ALA A 1 108 ? -7.346 -1.034 2.726 1.00 89.44 108 ALA A C 1
ATOM 830 O O . ALA A 1 108 ? -6.495 -1.923 2.730 1.00 89.44 108 ALA A O 1
ATOM 831 N N . ARG A 1 109 ? -8.654 -1.298 2.870 1.00 86.88 109 ARG A N 1
ATOM 832 C CA . ARG A 1 109 ? -9.198 -2.664 2.980 1.00 86.88 109 ARG A CA 1
ATOM 833 C C . ARG A 1 109 ? -9.027 -3.445 1.684 1.00 86.88 109 ARG A C 1
ATOM 835 O O . ARG A 1 109 ? -8.647 -4.611 1.749 1.00 86.88 109 ARG A O 1
ATOM 842 N N . ASP A 1 110 ? -9.250 -2.813 0.537 1.00 89.56 110 ASP A N 1
ATOM 843 C CA . ASP A 1 110 ? -9.090 -3.461 -0.767 1.00 89.56 110 ASP A CA 1
ATOM 844 C C . ASP A 1 110 ? -7.631 -3.889 -0.973 1.00 89.56 110 ASP A C 1
ATOM 846 O O . ASP A 1 110 ? -7.352 -5.061 -1.219 1.00 89.56 110 ASP A O 1
ATOM 850 N N . LEU A 1 111 ? -6.682 -2.976 -0.727 1.00 88.38 111 LEU A N 1
ATOM 851 C CA . LEU A 1 111 ? -5.251 -3.285 -0.813 1.00 88.38 111 LEU A CA 1
ATOM 852 C C . LEU A 1 111 ? -4.819 -4.384 0.162 1.00 88.38 111 LEU A C 1
ATOM 854 O O . LEU A 1 111 ? -3.986 -5.223 -0.180 1.00 88.38 111 LEU A O 1
ATOM 858 N N . TYR A 1 112 ? -5.350 -4.375 1.387 1.00 84.69 112 TYR A N 1
ATOM 859 C CA . TYR A 1 112 ? -5.076 -5.430 2.361 1.00 84.69 112 TYR A CA 1
ATOM 860 C C . TYR A 1 112 ? -5.614 -6.786 1.886 1.00 84.69 112 TYR A C 1
ATOM 862 O O . TYR A 1 112 ? -4.906 -7.789 1.950 1.00 84.69 112 TYR A O 1
ATOM 870 N N . THR A 1 113 ? -6.835 -6.809 1.354 1.00 85.81 113 THR A N 1
ATOM 871 C CA . THR A 1 113 ? -7.474 -8.024 0.833 1.00 85.81 113 THR A CA 1
ATOM 872 C C . THR A 1 113 ? -6.678 -8.617 -0.329 1.00 85.81 113 THR A C 1
ATOM 874 O O . THR A 1 113 ? -6.407 -9.819 -0.344 1.00 85.81 113 THR A O 1
ATOM 877 N N . ASP A 1 114 ? -6.218 -7.774 -1.254 1.00 84.00 114 ASP A N 1
ATOM 878 C CA . ASP A 1 114 ? -5.378 -8.190 -2.377 1.00 84.00 114 ASP A CA 1
ATOM 879 C C . ASP A 1 114 ? -4.063 -8.822 -1.911 1.00 84.00 114 ASP A C 1
ATOM 881 O O . ASP A 1 114 ? -3.620 -9.826 -2.469 1.00 84.00 114 ASP A O 1
ATOM 885 N N . VAL A 1 115 ? -3.453 -8.276 -0.859 1.00 81.88 115 VAL A N 1
ATOM 886 C CA . VAL A 1 115 ? -2.222 -8.808 -0.262 1.00 81.88 115 VAL A CA 1
ATOM 887 C C . VAL A 1 115 ? -2.441 -10.175 0.383 1.00 81.88 115 VAL A C 1
ATOM 889 O O . VAL A 1 115 ? -1.667 -11.101 0.126 1.00 81.88 115 VAL A O 1
ATOM 892 N N . VAL A 1 116 ? -3.504 -10.316 1.176 1.00 81.19 116 VAL A N 1
ATOM 893 C CA . VAL A 1 116 ? -3.850 -11.576 1.852 1.00 81.19 116 VAL A CA 1
ATOM 894 C C . VAL A 1 116 ? -4.193 -12.661 0.832 1.00 81.19 116 VAL A C 1
ATOM 896 O O . VAL A 1 116 ? -3.683 -13.776 0.922 1.00 81.19 116 VAL A O 1
ATOM 899 N N . SER A 1 117 ? -4.978 -12.331 -0.200 1.00 82.19 117 SER A N 1
ATOM 900 C CA . SER A 1 117 ? -5.356 -13.282 -1.260 1.00 82.19 117 SER A CA 1
ATOM 901 C C . SER A 1 117 ? -4.155 -13.858 -2.025 1.00 82.19 117 SER A C 1
ATOM 903 O O . SER A 1 117 ? -4.236 -14.942 -2.600 1.00 82.19 117 SER A O 1
ATOM 905 N N . ARG A 1 118 ? -3.021 -13.148 -2.008 1.00 76.56 118 ARG A N 1
ATOM 906 C CA . ARG A 1 118 ? -1.771 -13.522 -2.682 1.00 76.56 118 ARG A CA 1
ATOM 907 C C . ARG A 1 118 ? -0.778 -14.232 -1.758 1.00 76.56 118 ARG A C 1
ATOM 909 O O . ARG A 1 118 ? 0.377 -14.414 -2.141 1.00 76.56 118 ARG A O 1
ATOM 916 N N . GLY A 1 119 ? -1.221 -14.648 -0.571 1.00 69.25 119 GLY A N 1
ATOM 917 C CA . GLY A 1 119 ? -0.451 -15.500 0.333 1.00 69.25 119 GLY A CA 1
ATOM 918 C C . GLY A 1 119 ? 0.536 -14.756 1.227 1.00 69.25 119 GLY A C 1
ATOM 919 O O . GLY A 1 119 ? 1.482 -15.377 1.708 1.00 69.25 119 GLY A O 1
ATOM 920 N N . ILE A 1 120 ? 0.359 -13.445 1.460 1.00 65.19 120 ILE A N 1
ATOM 921 C CA . ILE A 1 120 ? 0.963 -12.860 2.661 1.00 65.19 120 ILE A CA 1
ATOM 922 C C . ILE A 1 120 ? 0.051 -13.208 3.831 1.00 65.19 120 ILE A C 1
ATOM 924 O O . ILE A 1 120 ? -1.034 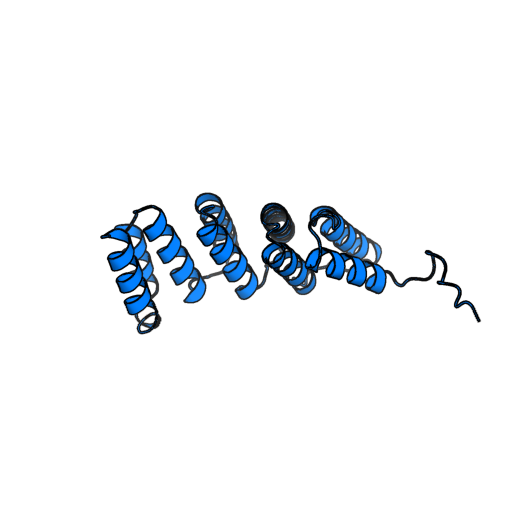-12.644 3.969 1.00 65.19 120 ILE A O 1
ATOM 928 N N . ASP A 1 121 ? 0.542 -14.076 4.710 1.00 58.09 121 ASP A N 1
ATOM 929 C CA . ASP A 1 121 ? 0.003 -14.270 6.055 1.00 58.09 121 ASP A CA 1
ATOM 930 C C . ASP A 1 121 ? 0.273 -13.004 6.898 1.00 58.09 121 ASP A C 1
ATOM 932 O O . ASP A 1 121 ? 1.037 -13.019 7.861 1.00 58.09 121 ASP A O 1
ATOM 936 N N . SER A 1 122 ? -0.248 -11.836 6.504 1.00 54.78 122 SER A N 1
ATOM 937 C CA . SER A 1 122 ? 0.023 -10.577 7.207 1.00 54.78 122 SER A CA 1
ATOM 938 C C . SER A 1 122 ? -0.915 -10.402 8.391 1.00 54.78 122 SER A C 1
ATOM 940 O O . SER A 1 122 ? -1.731 -9.486 8.420 1.00 54.78 122 SER A O 1
ATOM 942 N N . TYR A 1 123 ? -0.719 -11.246 9.399 1.00 57.31 123 TYR A N 1
ATOM 943 C CA . TYR A 1 123 ? -1.050 -10.932 10.787 1.00 57.31 123 TYR A CA 1
ATOM 944 C C . TYR A 1 123 ? 0.208 -10.453 11.521 1.00 57.31 123 TYR A C 1
ATOM 946 O O . TYR A 1 123 ? 0.484 -10.849 12.651 1.00 57.31 123 TYR A O 1
ATOM 954 N N . ASP A 1 124 ? 1.013 -9.601 10.874 1.00 70.25 124 ASP 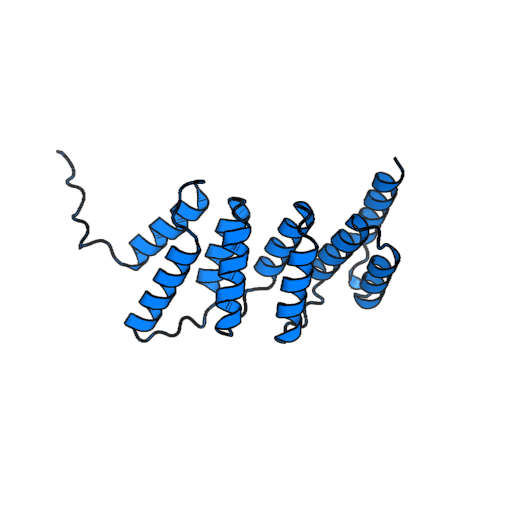A N 1
ATOM 955 C CA . ASP A 1 124 ? 2.029 -8.868 11.622 1.00 70.25 124 ASP A CA 1
ATOM 956 C C . ASP A 1 124 ? 1.314 -7.873 12.555 1.00 70.25 124 ASP A C 1
ATOM 958 O O . ASP A 1 124 ? 0.272 -7.295 12.219 1.00 70.25 124 ASP A O 1
ATOM 962 N N . CYS A 1 125 ? 1.846 -7.688 13.765 1.00 69.88 125 CYS A N 1
ATOM 963 C CA . CYS A 1 125 ? 1.209 -6.845 14.780 1.00 69.88 125 CYS A CA 1
ATOM 964 C C . CYS A 1 125 ? 0.971 -5.398 14.302 1.00 69.88 125 CYS A C 1
ATOM 966 O O . CYS A 1 125 ? 0.100 -4.698 14.823 1.00 69.88 125 CYS A O 1
ATOM 968 N N . GLY A 1 126 ? 1.755 -4.922 13.330 1.00 74.94 126 GLY A N 1
ATOM 969 C CA . GLY A 1 126 ? 1.616 -3.601 12.733 1.00 74.94 126 GLY A CA 1
ATOM 970 C C . GLY A 1 126 ? 0.396 -3.503 11.821 1.00 74.94 126 GLY A C 1
ATOM 971 O O . GLY A 1 126 ? -0.348 -2.527 11.923 1.00 74.94 126 GLY A O 1
ATOM 972 N N . THR A 1 127 ? 0.165 -4.504 10.974 1.00 77.88 127 THR A N 1
ATOM 973 C CA . THR A 1 127 ? -0.983 -4.576 10.069 1.00 77.88 127 THR A CA 1
ATOM 974 C C . THR A 1 127 ? -2.284 -4.660 10.860 1.00 77.88 127 THR A C 1
ATOM 976 O O . THR A 1 127 ? -3.177 -3.841 10.639 1.00 77.88 127 THR A O 1
ATOM 979 N N . VAL A 1 128 ? -2.350 -5.539 11.868 1.00 76.69 128 VAL A N 1
ATOM 980 C CA . VAL A 1 128 ? -3.526 -5.680 12.750 1.00 76.69 128 VAL A CA 1
ATOM 981 C C . VAL A 1 128 ? -3.859 -4.353 13.438 1.00 76.69 128 VAL A C 1
ATOM 983 O O . VAL A 1 128 ? -5.000 -3.897 13.399 1.00 76.69 128 VAL A O 1
ATOM 986 N N . ARG A 1 129 ? -2.853 -3.651 13.978 1.00 78.44 129 ARG A N 1
ATOM 987 C CA . ARG A 1 129 ? -3.046 -2.337 14.618 1.00 78.44 129 ARG A CA 1
ATOM 988 C C . ARG A 1 129 ? -3.616 -1.291 13.657 1.00 78.44 129 ARG A C 1
ATOM 990 O O . ARG A 1 129 ? -4.427 -0.454 14.059 1.00 78.44 129 ARG A O 1
ATOM 997 N N . ILE A 1 130 ? -3.188 -1.307 12.395 1.00 84.31 130 ILE A N 1
ATOM 998 C CA . ILE A 1 130 ? -3.700 -0.387 11.372 1.00 84.31 130 ILE A CA 1
ATOM 999 C C . ILE A 1 130 ? -5.171 -0.691 11.065 1.00 84.31 130 ILE A C 1
ATOM 1001 O O . ILE A 1 130 ? -5.969 0.243 10.992 1.00 84.31 130 ILE A O 1
ATOM 1005 N N . LEU A 1 131 ? -5.543 -1.967 10.939 1.00 81.94 131 LEU A N 1
ATOM 1006 C CA . LEU A 1 131 ? -6.924 -2.379 10.670 1.00 81.94 131 LEU A CA 1
ATOM 1007 C C . LEU A 1 131 ? -7.860 -2.083 11.845 1.00 81.94 131 LEU A C 1
ATOM 1009 O O . LEU A 1 131 ? -8.952 -1.559 11.636 1.00 81.94 131 LEU A O 1
ATOM 1013 N N . MET A 1 132 ? -7.411 -2.304 13.082 1.00 79.75 132 MET A N 1
ATOM 1014 C CA . MET A 1 132 ? -8.146 -1.876 14.276 1.00 79.75 132 MET A CA 1
ATOM 1015 C C . MET A 1 132 ? -8.391 -0.363 14.261 1.00 79.75 132 MET A C 1
ATOM 1017 O O . MET A 1 132 ? -9.515 0.097 14.456 1.00 79.75 132 MET A O 1
ATOM 1021 N N . SER A 1 133 ? -7.356 0.432 13.953 1.00 80.38 133 SER A N 1
ATOM 1022 C CA . SER A 1 133 ? -7.499 1.886 13.812 1.00 80.38 133 SER A CA 1
ATOM 1023 C C . SER A 1 133 ? -8.504 2.276 12.730 1.00 80.38 133 SER A C 1
ATOM 1025 O O . SER A 1 133 ? -9.160 3.306 12.869 1.00 80.38 133 SER A O 1
ATOM 1027 N N . ALA A 1 134 ? -8.591 1.509 11.646 1.00 84.31 134 ALA A N 1
ATOM 1028 C CA . ALA A 1 134 ? -9.557 1.739 10.586 1.00 84.31 134 ALA A CA 1
ATOM 1029 C C . ALA A 1 134 ? -10.987 1.448 11.065 1.00 84.31 134 ALA A C 1
ATOM 1031 O O . ALA A 1 134 ? -11.864 2.290 10.899 1.00 84.31 134 ALA A O 1
ATOM 1032 N N . CYS A 1 135 ? -11.201 0.317 11.743 1.00 80.62 135 CYS A N 1
ATOM 1033 C CA . CYS A 1 135 ? -12.503 -0.075 12.286 1.00 80.62 135 CYS A CA 1
ATOM 1034 C C . CYS A 1 135 ? -13.043 0.951 13.288 1.00 80.62 135 CYS A C 1
ATOM 1036 O O . CYS A 1 135 ? -14.198 1.356 13.190 1.00 80.62 135 CYS A O 1
ATOM 1038 N N . VAL A 1 136 ? -12.193 1.446 14.194 1.00 79.56 136 VAL A N 1
ATOM 1039 C CA . VAL A 1 136 ? -12.594 2.484 15.157 1.00 79.56 136 VAL A CA 1
ATOM 1040 C C . VAL A 1 136 ? -13.000 3.782 14.456 1.00 79.56 136 VAL A C 1
ATOM 1042 O O . VAL A 1 136 ? -13.994 4.393 14.833 1.00 79.56 136 VAL A O 1
ATOM 1045 N N . ARG A 1 137 ? -12.274 4.197 13.409 1.00 79.44 137 ARG A N 1
ATOM 1046 C CA . ARG A 1 137 ? -12.610 5.414 12.647 1.00 79.44 137 ARG A CA 1
ATOM 1047 C C . ARG A 1 137 ? -13.918 5.286 11.859 1.00 79.44 137 ARG A C 1
ATOM 1049 O O . ARG A 1 137 ? -14.567 6.297 11.631 1.00 79.44 137 ARG A O 1
ATOM 1056 N N . GLU A 1 138 ? -14.324 4.071 11.496 1.00 79.94 138 GLU A N 1
ATOM 1057 C CA . GLU A 1 138 ? -15.638 3.791 10.895 1.00 79.94 138 GLU A CA 1
ATOM 1058 C C . GLU A 1 138 ? -16.755 3.564 11.930 1.00 79.94 138 GLU A C 1
ATOM 1060 O O . GLU A 1 138 ? -17.889 3.287 11.547 1.00 79.94 138 GLU A O 1
ATOM 1065 N N . GLY A 1 139 ? -16.457 3.630 13.233 1.00 79.69 139 GLY A N 1
ATOM 1066 C CA . GLY A 1 139 ? -17.419 3.321 14.298 1.00 79.69 139 GLY A CA 1
ATOM 1067 C C . GLY A 1 139 ? -17.725 1.826 14.466 1.00 79.69 139 GLY A C 1
ATOM 1068 O O . GLY A 1 139 ? -18.645 1.469 15.195 1.00 79.69 139 GLY A O 1
ATOM 1069 N N . LYS A 1 140 ? -16.956 0.938 13.826 1.00 80.62 140 LYS A N 1
ATOM 1070 C CA . LYS A 1 140 ? -17.125 -0.525 13.873 1.00 80.62 140 LYS A CA 1
ATOM 1071 C C . LYS A 1 140 ? -16.318 -1.131 15.018 1.00 80.62 140 LYS A C 1
ATOM 1073 O O . LYS A 1 140 ? -15.318 -1.823 14.810 1.00 80.62 140 LYS A O 1
ATOM 1078 N N . MET A 1 141 ? -16.718 -0.826 16.248 1.00 74.00 141 MET A N 1
ATOM 1079 C CA . MET A 1 141 ? -15.959 -1.224 17.434 1.00 74.00 141 MET A CA 1
ATOM 1080 C C . MET A 1 141 ? -15.915 -2.749 17.614 1.00 74.00 141 MET A C 1
ATOM 1082 O O . MET A 1 141 ? -14.863 -3.282 17.961 1.00 74.00 141 MET A O 1
ATOM 1086 N N . GLU A 1 142 ? -17.004 -3.467 17.316 1.00 75.81 142 GLU A N 1
ATOM 1087 C CA . GLU A 1 142 ? -17.034 -4.928 17.459 1.00 75.8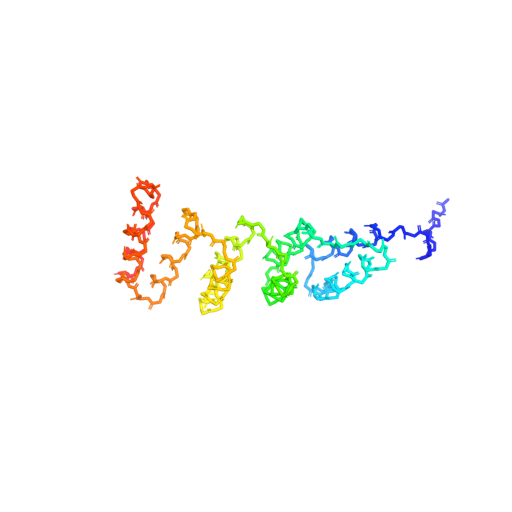1 142 GLU A CA 1
ATOM 1088 C C . GLU A 1 142 ? -16.053 -5.630 16.506 1.00 75.81 142 GLU A C 1
ATOM 1090 O O . GLU A 1 142 ? -15.434 -6.624 16.878 1.00 75.81 142 GLU A O 1
ATOM 1095 N N . GLU A 1 143 ? -15.869 -5.108 15.289 1.00 78.62 143 GLU A N 1
ATOM 1096 C CA . GLU A 1 143 ? -14.907 -5.638 14.310 1.00 78.62 143 GLU A CA 1
ATOM 1097 C C . GLU A 1 143 ? -13.458 -5.414 14.777 1.00 78.62 143 GLU A C 1
ATOM 1099 O O . GLU A 1 143 ? -12.620 -6.306 14.666 1.00 78.62 143 GLU A O 1
ATOM 1104 N N . SER A 1 144 ? -13.182 -4.254 15.385 1.00 74.31 144 SER A N 1
ATOM 1105 C CA . SER A 1 144 ? -11.876 -3.942 15.982 1.00 74.31 144 SER A CA 1
ATOM 1106 C C . SER A 1 144 ? -11.502 -4.916 17.106 1.00 74.31 144 SER A C 1
ATOM 1108 O O . SER A 1 144 ? -10.357 -5.362 17.186 1.00 74.31 144 SER A O 1
ATOM 1110 N N . VAL A 1 145 ? -12.466 -5.275 17.962 1.00 70.62 145 VAL A N 1
ATOM 1111 C CA . VAL A 1 145 ? -12.253 -6.222 19.070 1.00 70.62 145 VAL A CA 1
ATOM 1112 C C . VAL A 1 145 ? -11.996 -7.635 18.547 1.00 70.62 145 VAL A C 1
ATOM 1114 O O . VAL A 1 145 ? -11.064 -8.284 19.011 1.00 70.62 145 VAL A O 1
ATOM 1117 N N . LYS A 1 146 ? -12.735 -8.087 17.527 1.00 76.69 146 LYS A N 1
ATOM 1118 C CA . LYS A 1 146 ? -12.491 -9.397 16.898 1.00 76.69 146 LYS A CA 1
ATOM 1119 C C . LYS A 1 146 ? -11.083 -9.504 16.312 1.00 76.69 146 LYS A C 1
ATOM 1121 O O . LYS A 1 146 ? -10.387 -10.478 16.572 1.00 76.69 146 LYS A O 1
ATOM 1126 N N . LEU A 1 147 ? -10.624 -8.468 15.604 1.00 73.69 147 LEU A N 1
ATOM 1127 C CA . LEU A 1 147 ? -9.257 -8.414 15.069 1.00 73.69 147 LEU A CA 1
ATOM 1128 C C . LEU A 1 147 ? -8.185 -8.462 16.174 1.00 73.69 147 LEU A C 1
ATOM 1130 O O . LEU A 1 147 ? -7.104 -9.008 15.960 1.00 73.69 147 LEU A O 1
ATOM 1134 N N . PHE A 1 148 ? -8.468 -7.899 17.353 1.00 68.56 148 PHE A N 1
ATOM 1135 C CA . PHE A 1 148 ? -7.577 -7.975 18.513 1.00 68.56 148 PHE A CA 1
ATOM 1136 C C . PHE A 1 148 ? -7.507 -9.389 19.101 1.00 68.56 148 PHE A C 1
ATOM 1138 O O . PHE A 1 148 ? -6.420 -9.863 19.427 1.00 68.56 148 PHE A O 1
ATOM 1145 N N . GLU A 1 149 ? -8.651 -10.064 19.217 1.00 69.81 149 GLU A N 1
ATOM 1146 C CA . GLU A 1 149 ? -8.737 -11.442 19.711 1.00 69.81 149 GLU A CA 1
ATOM 1147 C C . GLU A 1 149 ? -8.043 -12.428 18.759 1.00 69.81 149 GLU A C 1
ATOM 1149 O O . GLU A 1 149 ? -7.286 -13.288 19.207 1.00 69.81 149 GLU A O 1
ATOM 1154 N N . GLU A 1 150 ? -8.227 -12.252 17.447 1.00 70.69 150 GLU A N 1
ATOM 1155 C CA . GLU A 1 150 ? -7.566 -13.043 16.401 1.00 70.69 150 GLU A CA 1
ATOM 1156 C C . GLU A 1 150 ? -6.047 -12.792 16.336 1.00 70.69 150 GLU A C 1
ATOM 1158 O O . GLU A 1 150 ? -5.275 -13.714 16.080 1.00 70.69 150 GLU A O 1
ATOM 1163 N N . GLY A 1 151 ? -5.598 -11.560 16.608 1.00 63.50 151 GLY A N 1
ATOM 1164 C CA . GLY A 1 151 ? -4.182 -11.167 16.602 1.00 63.50 151 GLY A CA 1
ATOM 1165 C C . GLY A 1 151 ? -3.355 -11.643 17.809 1.00 63.50 151 GLY A C 1
ATOM 1166 O O . GLY A 1 151 ? -2.134 -11.464 17.820 1.00 63.50 151 GLY A O 1
ATOM 1167 N N . GLY A 1 152 ? -3.993 -12.256 18.814 1.00 56.75 152 GLY A N 1
ATOM 1168 C CA . GLY A 1 152 ? -3.347 -12.865 19.980 1.00 56.75 152 GLY A CA 1
ATOM 1169 C C . GLY A 1 152 ? -2.738 -11.890 21.007 1.00 56.75 152 GLY A C 1
ATOM 1170 O O . GLY A 1 152 ? -2.531 -10.698 20.775 1.00 56.75 152 GLY A O 1
ATOM 1171 N N . LEU A 1 153 ? -2.389 -12.430 22.185 1.00 49.78 153 LEU A N 1
ATOM 1172 C CA . LEU A 1 153 ? -1.841 -11.711 23.357 1.00 49.78 153 LEU A CA 1
ATOM 1173 C C . LEU A 1 153 ? -0.474 -11.022 23.103 1.00 49.78 153 LEU A C 1
ATOM 1175 O O . LEU A 1 153 ? 0.014 -10.286 23.956 1.00 49.78 153 LEU A O 1
ATOM 1179 N N . SER A 1 154 ? 0.145 -11.211 21.934 1.00 53.00 154 SER A N 1
ATOM 1180 C CA . SER A 1 154 ? 1.376 -10.530 21.489 1.00 53.00 154 SER A CA 1
ATOM 1181 C C . SER A 1 154 ? 1.212 -9.024 21.225 1.00 53.00 154 SER A C 1
ATOM 1183 O O . SER A 1 154 ? 2.197 -8.321 21.009 1.00 53.00 154 SER A O 1
ATOM 1185 N N . LEU A 1 155 ? -0.020 -8.508 21.261 1.00 54.72 155 LEU A N 1
ATOM 1186 C CA . LEU A 1 155 ? -0.357 -7.087 21.104 1.00 54.72 155 LEU A CA 1
ATOM 1187 C C . LEU A 1 155 ? -0.311 -6.285 22.427 1.00 54.72 155 LEU A C 1
ATOM 1189 O O . LEU A 1 155 ? -0.615 -5.088 22.447 1.00 54.72 155 LEU A O 1
ATOM 1193 N N . MET A 1 156 ? 0.037 -6.930 23.544 1.00 55.31 156 MET A N 1
ATOM 1194 C CA . MET A 1 156 ? -0.370 -6.490 24.882 1.00 55.31 156 MET A CA 1
ATOM 1195 C C . MET A 1 156 ? 0.579 -5.521 25.617 1.00 55.31 156 MET A C 1
ATOM 1197 O O . MET A 1 156 ? 0.847 -5.689 26.795 1.00 55.31 156 MET A O 1
ATOM 1201 N N . GLN A 1 157 ? 0.999 -4.427 24.983 1.00 49.50 157 GLN A N 1
ATOM 1202 C CA . GLN A 1 157 ? 1.382 -3.227 25.758 1.00 49.50 157 GLN A CA 1
ATOM 1203 C C . GLN A 1 157 ? 1.012 -1.937 25.013 1.00 49.50 157 GLN A C 1
ATOM 1205 O O . GLN A 1 157 ? 0.492 -1.006 25.614 1.00 49.50 157 GLN A O 1
ATOM 1210 N N . ASP A 1 158 ? 1.149 -1.923 23.684 1.00 50.47 158 ASP A N 1
ATOM 1211 C CA . ASP A 1 158 ? 0.838 -0.749 22.854 1.00 50.47 158 ASP A CA 1
ATOM 1212 C C . ASP A 1 158 ? -0.660 -0.585 22.522 1.00 50.47 158 ASP A C 1
ATOM 1214 O O . ASP A 1 158 ? -1.117 0.522 22.229 1.00 50.47 158 ASP A O 1
ATOM 1218 N N . CYS A 1 159 ? -1.429 -1.680 22.476 1.00 52.81 159 CYS A N 1
ATOM 1219 C CA . CYS A 1 159 ? -2.819 -1.642 22.003 1.00 52.81 159 CYS A CA 1
ATOM 1220 C C . CYS A 1 159 ? -3.812 -1.173 23.074 1.00 52.81 159 CYS A C 1
ATOM 1222 O O . CYS A 1 159 ? -4.822 -0.572 22.716 1.00 52.81 159 CYS A O 1
ATOM 1224 N N . ILE A 1 160 ? -3.520 -1.382 24.364 1.00 53.78 160 ILE A N 1
ATOM 1225 C CA . ILE A 1 160 ? -4.380 -0.907 25.459 1.00 53.78 160 ILE A CA 1
ATOM 1226 C C . ILE A 1 160 ? -4.381 0.623 25.479 1.00 53.78 160 ILE A C 1
ATOM 1228 O O . ILE A 1 160 ? -5.452 1.213 25.396 1.00 53.78 160 ILE A O 1
ATOM 1232 N N . ASP A 1 161 ? -3.212 1.269 25.440 1.00 54.19 161 ASP A N 1
ATOM 1233 C CA . ASP A 1 161 ? -3.114 2.734 25.372 1.00 54.19 161 ASP A CA 1
ATOM 1234 C C . ASP A 1 161 ? -3.762 3.302 24.103 1.00 54.19 161 ASP A C 1
ATOM 1236 O O . ASP A 1 161 ? -4.375 4.370 24.136 1.00 54.19 161 ASP A O 1
ATOM 1240 N N . PHE A 1 162 ? -3.672 2.588 22.976 1.00 57.53 162 PHE A N 1
ATOM 1241 C CA . PHE A 1 162 ? -4.275 3.009 21.713 1.00 57.53 162 PHE A CA 1
ATOM 1242 C C . PHE A 1 162 ? -5.807 2.932 21.736 1.00 57.53 162 PHE A C 1
ATOM 1244 O O . PHE A 1 162 ? -6.466 3.902 21.359 1.00 57.53 162 PHE A O 1
ATOM 1251 N N . VAL A 1 163 ? -6.376 1.819 22.211 1.00 58.31 163 VAL A N 1
ATOM 1252 C CA . VAL A 1 163 ? -7.829 1.644 22.361 1.00 58.31 163 VAL A CA 1
ATOM 1253 C C . VAL A 1 163 ? -8.372 2.593 23.431 1.00 58.31 163 VAL A C 1
ATOM 1255 O O . VAL A 1 163 ? -9.390 3.234 23.196 1.00 58.31 163 VAL A O 1
ATOM 1258 N N . PHE A 1 164 ? -7.666 2.781 24.552 1.00 57.69 164 PHE A N 1
ATOM 1259 C CA . PHE A 1 164 ? -8.052 3.723 25.608 1.00 57.69 164 PHE A CA 1
ATOM 1260 C C . PHE A 1 164 ? -8.000 5.179 25.115 1.00 57.69 164 PHE A C 1
ATOM 1262 O O . PHE A 1 164 ? -8.954 5.927 25.303 1.00 57.69 164 PHE A O 1
ATOM 1269 N N . THR A 1 165 ? -6.946 5.579 24.390 1.00 58.34 165 THR A N 1
ATOM 1270 C CA . THR A 1 165 ? -6.845 6.924 23.786 1.00 58.34 165 THR A CA 1
ATOM 1271 C C . THR A 1 165 ? -7.925 7.162 22.730 1.00 58.34 165 THR A C 1
ATOM 1273 O O . THR A 1 165 ? -8.429 8.278 22.606 1.00 58.34 165 THR A O 1
ATOM 1276 N N . LEU A 1 166 ? -8.282 6.140 21.948 1.00 58.84 166 LEU A N 1
ATOM 1277 C CA . LEU A 1 166 ? -9.327 6.240 20.931 1.00 58.84 166 LEU A CA 1
ATOM 1278 C C . LEU A 1 166 ? -10.732 6.307 21.536 1.00 58.84 166 LEU A C 1
ATOM 1280 O O . LEU A 1 166 ? -11.498 7.174 21.129 1.00 58.84 166 LEU A O 1
ATOM 1284 N N . LEU A 1 167 ? -11.035 5.469 22.531 1.00 55.31 167 LEU A N 1
ATOM 1285 C CA . LEU A 1 167 ? -12.299 5.510 23.274 1.00 55.31 167 LEU A CA 1
ATOM 1286 C C . LEU A 1 167 ? -12.483 6.851 23.993 1.00 55.31 167 LEU A C 1
ATOM 1288 O O . LEU A 1 167 ? -13.567 7.428 23.967 1.00 55.31 167 LEU A O 1
ATOM 1292 N N . VAL A 1 168 ? -11.418 7.400 24.581 1.00 58.31 168 VAL A N 1
ATOM 1293 C CA . VAL A 1 168 ? -11.464 8.726 25.215 1.00 58.31 168 VAL A CA 1
ATOM 1294 C C . VAL A 1 168 ? -11.686 9.839 24.178 1.00 58.31 168 VAL A C 1
ATOM 1296 O O . VAL A 1 168 ? -12.413 10.785 24.464 1.00 58.31 168 VAL A O 1
ATOM 1299 N N . LYS A 1 169 ? -11.136 9.729 22.959 1.00 55.53 169 LYS A N 1
ATOM 1300 C CA . LYS A 1 169 ? -11.338 10.719 21.880 1.00 55.53 169 LYS A CA 1
ATOM 1301 C C . LYS A 1 169 ? -12.692 10.640 21.173 1.00 55.53 169 LYS A C 1
ATOM 1303 O O . LYS A 1 169 ? -13.079 11.626 20.567 1.00 55.53 169 LYS A O 1
ATOM 1308 N N . SER A 1 170 ? -13.384 9.502 21.198 1.00 46.09 170 SER A N 1
ATOM 1309 C CA . SER A 1 170 ? -14.729 9.360 20.617 1.00 46.09 170 SER A CA 1
ATOM 1310 C C . SER A 1 170 ? -15.858 9.737 21.584 1.00 46.09 170 SER A C 1
ATOM 1312 O O . SER A 1 170 ? -17.018 9.724 21.185 1.00 46.09 170 SER A O 1
ATOM 1314 N N . THR A 1 171 ? -15.531 10.034 22.849 1.00 45.53 171 THR A N 1
ATOM 1315 C CA . THR A 1 171 ? -16.500 10.337 23.922 1.00 45.53 171 THR A CA 1
ATOM 1316 C C . THR A 1 171 ? -16.512 11.830 24.312 1.00 45.53 171 THR A C 1
ATOM 1318 O O . THR A 1 171 ? -17.258 12.225 25.205 1.00 45.53 171 THR A O 1
ATOM 1321 N N . ILE A 1 172 ? -15.707 12.669 23.647 1.00 42.84 172 ILE A N 1
ATOM 1322 C CA . ILE A 1 172 ? -15.632 14.133 23.824 1.00 42.84 172 ILE A CA 1
ATOM 1323 C C . ILE A 1 172 ? -15.843 14.786 22.461 1.00 42.84 172 ILE A C 1
ATOM 1325 O O . ILE A 1 172 ? -16.617 15.765 22.396 1.00 42.84 172 ILE A O 1
#

Foldseek 3Di:
DDPDDDDPVPQPPVNVLVVLLVQLQPDPPRPQLVVSLVSVCVVCVVVVHPPLDCVSLLSSLVSCLNVVVLVSSLVSLVVCVVVVRDHDPVSLLSSLLSCLVVVVLVSSVVSVVSNVVSPDPPLDLSNLLSNLSSCLVVVNNVVSVVSVVVSDPVNPDPVVCVVVVSVVVVVD

Radius of gyration: 19.83 Å; chains: 1; bounding box: 54×44×50 Å

Organism: Capsicum annuum (NCBI:txid4072)

Secondary structure (DSSP, 8-state):
---PPPPTTSS-HHHHHHHHHHHTTT-TTSPPHHHHHHHHHHHHHHTT-----THHHHHHHHHHHHTT-HHHHHHHHHHHHHTTPPPPHHHHHHHHHHHHHTT-HHHHHHHHHHHHHTT-----HHHHHHHHHHHHHTT-HHHHHHHHHHT-GGGTTHHHHHHHHHHHHT--

InterPro domains:
  IPR002885 Pentatricopeptide repeat [PF01535] (56-85)
  IPR002885 Pentatricopeptide repeat [PF01535] (130-150)
  IPR002885 Pentatricopeptide repeat [PS51375] (53-87)
  IPR002885 Pentatricopeptide repeat [TIGR00756] (56-87)
  IPR002885 Pentatricopeptide repeat [TIGR00756] (129-150)
  IPR011990 Tetratricopeptide-like helical domain superfamily [G3DSA:1.25.40.10] (21-161)

pLDDT: mean 71.55, std 15.0, range [37.59, 92.25]